Protein AF-A0AAV5MVH8-F1 (afdb_monomer)

Secondary structure (DSSP, 8-state):
--TTT--GGGTT--HHHHHHHHHHHHHHHHHHHHHHHHHHHHHHHHHHHHHHHHTT---TTTTS-------SSS--TT---TT-HHHHHH-HHHHHHHHHHHHHHHHHHTT-SS--------PPP--

Sequence (127 aa):
MLNSFFSGDCFDLSDKEIKDVELVVLLLASAEKFRLQSMVHYYTKALHQKIDRETGANTSKIRKSEKTELLPSNENPFCLKPTSTKCYEMLPIAQVSVFAGIQAIVEHVASARKVHCIDLAIRKEGQ

Solvent-accessible surface area (backbone atoms only — not comparable to full-atom values): 8264 Å² total; per-residue (Å²): 131,68,78,77,77,66,60,52,85,84,70,84,53,50,77,64,55,51,51,52,50,53,50,51,52,52,49,51,53,51,52,50,52,52,49,52,52,52,51,52,51,53,52,53,53,54,50,50,56,48,50,38,66,74,70,64,60,80,67,96,52,90,84,57,87,74,69,78,78,70,69,77,91,72,72,66,93,77,66,75,54,87,78,50,70,60,53,50,76,73,31,70,66,54,43,52,54,50,52,53,51,50,50,54,48,52,69,76,44,70,86,54,94,74,85,87,86,83,87,83,76,86,66,85,84,87,133

Foldseek 3Di:
DVVVVPPPPPPVDDPVVSVVVVVVVVVVVVVVVVVVVVVVVVVVVVVVVVCCVVVVVDDPPVVDPPDDPPPDDDDPVPPPQVPDPVVCVVDVVNVVVVVVVVVVVCVVCVPPPDDDDDDPDDHDPDD

Mean predicted aligned error: 16.75 Å

InterPro domains:
  IPR005202 Transcription factor GRAS [PF03514] (28-125)

Radius of gyration: 24.04 Å; Cα contacts (8 Å, |Δi|>4): 19; chains: 1; bounding box: 66×32×56 Å

Organism: NCBI:txid152421

pLDDT: mean 71.68, std 19.94, range [31.84, 97.31]

Structure (mmCIF, N/CA/C/O backbone):
data_AF-A0AAV5MVH8-F1
#
_entry.id   AF-A0AAV5MVH8-F1
#
loop_
_atom_site.group_PDB
_atom_site.id
_atom_site.type_symbol
_atom_site.label_atom_id
_atom_site.label_alt_id
_atom_site.label_comp_id
_atom_site.label_asym_id
_atom_site.label_entity_id
_atom_site.label_seq_id
_atom_site.pdbx_PDB_ins_code
_atom_site.Cartn_x
_atom_site.Cartn_y
_atom_site.Cartn_z
_atom_site.occupancy
_atom_site.B_iso_or_equiv
_atom_site.auth_seq_id
_atom_site.auth_comp_id
_atom_site.auth_asym_id
_atom_site.auth_atom_id
_atom_site.pdbx_PDB_model_num
ATOM 1 N N . MET A 1 1 ? 35.653 -0.921 0.204 1.00 41.03 1 MET A N 1
ATOM 2 C CA . MET A 1 1 ? 35.156 0.233 0.986 1.00 41.03 1 MET A CA 1
ATOM 3 C C . MET A 1 1 ? 34.092 -0.144 2.027 1.00 41.03 1 MET A C 1
ATOM 5 O O . MET A 1 1 ? 33.797 0.695 2.858 1.00 41.03 1 MET A O 1
ATOM 9 N N . LEU A 1 2 ? 33.557 -1.379 2.031 1.00 41.53 2 LEU A N 1
ATOM 10 C CA . LEU A 1 2 ? 32.672 -1.891 3.096 1.00 41.53 2 LEU A CA 1
ATOM 11 C C . LEU A 1 2 ? 33.442 -2.498 4.289 1.00 41.53 2 LEU A C 1
ATOM 13 O O . LEU A 1 2 ? 33.003 -2.368 5.424 1.00 41.53 2 LEU A O 1
ATOM 17 N N . ASN A 1 3 ? 34.628 -3.073 4.056 1.00 48.16 3 ASN A N 1
ATOM 18 C CA . ASN A 1 3 ? 35.391 -3.786 5.094 1.00 48.16 3 ASN A CA 1
ATOM 19 C C . ASN A 1 3 ? 35.936 -2.902 6.231 1.00 48.16 3 ASN A C 1
ATOM 21 O O . ASN A 1 3 ? 36.328 -3.434 7.258 1.00 48.16 3 ASN A O 1
ATOM 25 N N . SER A 1 4 ? 35.990 -1.576 6.068 1.00 53.44 4 SER A N 1
ATOM 26 C CA . SER A 1 4 ? 36.443 -0.665 7.133 1.00 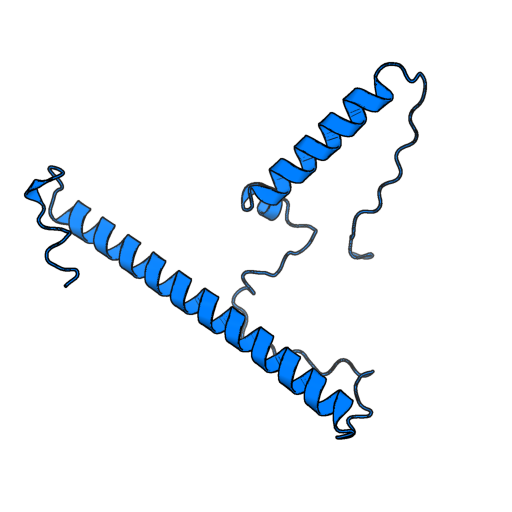53.44 4 SER A CA 1
ATOM 27 C C . SER A 1 4 ? 35.308 -0.172 8.033 1.00 53.44 4 SER A C 1
ATOM 29 O O . SER A 1 4 ? 35.575 0.523 9.004 1.00 53.44 4 SER A O 1
ATOM 31 N N . PHE A 1 5 ? 34.047 -0.474 7.700 1.00 49.62 5 PHE A N 1
ATOM 32 C CA . PHE A 1 5 ? 32.889 -0.051 8.496 1.00 49.62 5 PHE A CA 1
ATOM 33 C C . PHE A 1 5 ? 32.549 -1.046 9.617 1.00 49.62 5 PHE A C 1
ATOM 35 O O . PHE A 1 5 ? 31.890 -0.673 10.580 1.00 49.62 5 PHE A O 1
ATOM 42 N N . PHE A 1 6 ? 33.028 -2.290 9.508 1.00 49.53 6 PHE A N 1
ATOM 43 C CA . PHE A 1 6 ? 32.805 -3.367 10.479 1.00 49.53 6 PHE A CA 1
ATOM 44 C C . PHE A 1 6 ? 34.050 -3.702 11.310 1.00 49.53 6 PHE A C 1
ATOM 46 O O . PHE A 1 6 ? 34.123 -4.788 11.879 1.00 49.53 6 PHE A O 1
ATOM 53 N N . SER A 1 7 ? 35.036 -2.798 11.397 1.00 52.41 7 SER A N 1
ATOM 54 C CA . SER A 1 7 ? 36.113 -2.937 12.386 1.00 52.41 7 SER A CA 1
ATOM 55 C C . SER A 1 7 ? 35.465 -3.027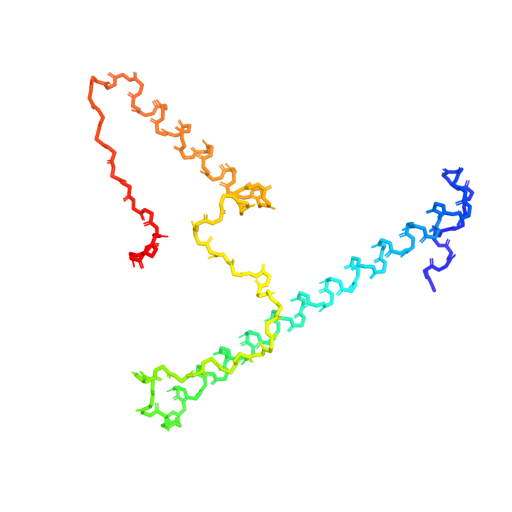 13.770 1.00 52.41 7 SER A C 1
ATOM 57 O O . SER A 1 7 ? 34.861 -2.058 14.229 1.00 52.41 7 SER A O 1
ATOM 59 N N . GLY A 1 8 ? 35.527 -4.215 14.379 1.00 51.66 8 GLY A N 1
ATOM 60 C CA . GLY A 1 8 ? 34.734 -4.651 15.537 1.00 51.66 8 GLY A CA 1
ATOM 61 C C . GLY A 1 8 ? 34.915 -3.852 16.830 1.00 51.66 8 GLY A C 1
ATOM 62 O O . GLY A 1 8 ? 34.294 -4.178 17.835 1.00 51.66 8 GLY A O 1
ATOM 63 N N . ASP A 1 9 ? 35.696 -2.775 16.803 1.00 56.66 9 ASP A N 1
ATOM 64 C CA . ASP A 1 9 ? 36.100 -1.997 17.973 1.00 56.66 9 ASP A CA 1
ATOM 65 C C . ASP A 1 9 ? 35.006 -1.030 18.482 1.00 56.66 9 ASP A C 1
ATOM 67 O O . ASP A 1 9 ? 35.172 -0.416 19.531 1.00 56.66 9 ASP A O 1
ATOM 71 N N . CYS A 1 10 ? 33.887 -0.853 17.760 1.00 57.56 10 CYS A N 1
ATOM 72 C CA . CYS A 1 10 ? 32.823 0.095 18.142 1.00 57.56 10 CYS A CA 1
ATOM 73 C C . CYS A 1 10 ? 31.638 -0.543 18.895 1.00 57.56 10 CYS A C 1
ATOM 75 O O . CYS A 1 10 ? 30.822 0.183 19.464 1.00 57.56 10 CYS A O 1
ATOM 77 N N . PHE A 1 11 ? 31.500 -1.873 18.883 1.00 59.84 11 PHE A N 1
ATOM 78 C CA . PHE A 1 11 ? 30.277 -2.540 19.356 1.00 59.84 11 PHE A CA 1
ATOM 79 C C . PHE A 1 11 ? 30.516 -3.808 20.196 1.00 59.84 11 PHE A C 1
ATOM 81 O O . PHE A 1 11 ? 29.544 -4.503 20.478 1.00 59.84 11 PHE A O 1
ATOM 88 N N . ASP A 1 12 ? 31.762 -4.107 20.600 1.00 74.88 12 ASP A N 1
ATOM 89 C CA . ASP A 1 12 ? 32.133 -5.326 21.354 1.00 74.88 12 ASP A CA 1
ATOM 90 C C . ASP A 1 12 ? 31.515 -6.612 20.759 1.00 74.88 12 ASP A C 1
ATOM 92 O O . ASP A 1 12 ? 31.085 -7.519 21.472 1.00 74.88 12 ASP A O 1
ATOM 96 N N . LEU A 1 13 ? 31.429 -6.687 19.427 1.00 75.00 13 LEU A N 1
ATOM 97 C CA . LEU A 1 13 ? 30.828 -7.827 18.737 1.00 75.00 13 LEU A CA 1
ATOM 98 C C . LEU A 1 13 ? 31.862 -8.934 18.552 1.00 75.00 13 LEU A C 1
ATOM 100 O O . LEU A 1 13 ? 32.992 -8.687 18.132 1.00 75.00 13 LEU A O 1
ATOM 104 N N . SER A 1 14 ? 31.454 -10.175 18.798 1.00 84.44 14 SER A N 1
ATOM 105 C CA . SER A 1 14 ? 32.271 -11.336 18.460 1.00 84.44 14 SER A CA 1
ATOM 106 C C . SER A 1 14 ? 32.413 -11.493 16.941 1.00 84.44 14 SER A C 1
ATOM 108 O O . SER A 1 14 ? 31.525 -11.125 16.170 1.00 84.44 14 SER A O 1
ATOM 110 N N . ASP A 1 15 ? 33.484 -12.151 16.491 1.00 84.38 15 ASP A N 1
ATOM 111 C CA . ASP A 1 15 ? 33.703 -12.465 15.068 1.00 84.38 15 ASP A CA 1
ATOM 112 C C . ASP A 1 15 ? 32.517 -13.192 14.411 1.00 84.38 15 ASP A C 1
ATOM 114 O O . ASP A 1 15 ? 32.313 -13.115 13.198 1.00 84.38 15 ASP A O 1
ATOM 118 N N . LYS A 1 16 ? 31.740 -13.942 15.203 1.00 85.25 16 LYS A N 1
ATOM 119 C CA . LYS A 1 16 ? 30.529 -14.617 14.736 1.00 85.25 16 LYS A CA 1
ATOM 120 C C . LYS A 1 16 ? 29.404 -13.614 14.480 1.00 85.25 16 LYS A C 1
ATOM 122 O O . LYS A 1 16 ? 28.798 -13.657 13.416 1.00 85.25 16 LYS A O 1
ATOM 127 N N . GLU A 1 17 ? 29.164 -12.704 15.418 1.00 83.25 17 GLU A N 1
ATOM 128 C CA . GLU A 1 17 ? 28.139 -11.663 15.290 1.00 83.25 17 GLU A CA 1
ATOM 129 C C . GLU A 1 17 ? 28.461 -10.694 14.149 1.00 83.25 17 GLU A C 1
ATOM 131 O O . GLU A 1 17 ? 27.560 -10.298 13.415 1.00 83.25 17 GLU A O 1
ATOM 136 N N . ILE A 1 18 ? 29.742 -10.382 13.921 1.00 85.94 18 ILE A N 1
ATOM 137 C CA . ILE A 1 18 ? 30.176 -9.571 12.772 1.00 85.94 18 ILE A CA 1
ATOM 138 C C . ILE A 1 18 ? 29.796 -10.253 11.450 1.00 85.94 18 ILE A C 1
ATOM 140 O O . ILE A 1 18 ? 29.215 -9.616 10.572 1.00 85.94 18 ILE A O 1
ATOM 144 N N . LYS A 1 19 ? 30.049 -11.562 11.316 1.00 84.62 19 LYS A N 1
ATOM 145 C CA . LYS A 1 19 ? 29.661 -12.333 10.121 1.00 84.62 19 LYS A CA 1
ATOM 146 C C . LYS A 1 19 ? 28.148 -12.400 9.937 1.00 84.62 19 LYS A C 1
ATOM 148 O O . LYS A 1 19 ? 27.671 -12.327 8.805 1.00 84.62 19 LYS A O 1
ATOM 153 N N . ASP A 1 20 ? 27.400 -12.526 11.030 1.00 87.19 20 ASP A N 1
ATOM 154 C CA . ASP A 1 20 ? 25.938 -12.528 10.991 1.00 87.19 20 ASP A CA 1
ATOM 155 C C . ASP A 1 20 ? 25.404 -11.165 10.506 1.00 87.19 20 ASP A C 1
ATOM 157 O O . ASP A 1 20 ? 24.518 -11.117 9.650 1.00 87.19 20 ASP A O 1
ATOM 161 N N . VAL A 1 21 ? 25.989 -10.051 10.963 1.00 82.56 21 VAL A N 1
ATOM 162 C CA . VAL A 1 21 ? 25.645 -8.696 10.493 1.00 82.56 21 VAL A CA 1
ATOM 163 C C . VAL A 1 21 ? 26.004 -8.502 9.018 1.00 82.56 21 VAL A C 1
ATOM 165 O O . VAL A 1 21 ? 25.170 -8.019 8.249 1.00 82.56 21 VAL A O 1
ATOM 168 N N . GLU A 1 22 ? 27.202 -8.905 8.589 1.00 87.75 22 GLU A N 1
ATOM 169 C CA . GLU A 1 22 ? 27.605 -8.837 7.178 1.00 87.75 22 GLU A CA 1
ATOM 170 C C . GLU A 1 22 ? 26.650 -9.629 6.277 1.00 87.75 22 GLU A C 1
ATOM 172 O O . GLU A 1 22 ? 26.240 -9.144 5.217 1.00 87.75 22 GLU A O 1
ATOM 177 N N . LEU A 1 23 ? 26.242 -10.825 6.714 1.00 88.31 23 LEU A N 1
ATOM 178 C CA . LEU A 1 23 ? 25.279 -11.653 5.998 1.00 88.31 23 LEU A CA 1
ATOM 179 C C . LEU A 1 23 ? 23.918 -10.956 5.880 1.00 88.31 23 LEU A C 1
ATOM 181 O O . LEU A 1 23 ? 23.339 -10.930 4.793 1.00 88.31 23 LEU A O 1
ATOM 185 N N . VAL A 1 24 ? 23.417 -10.357 6.964 1.00 87.88 24 VAL A N 1
ATOM 186 C CA . VAL A 1 24 ? 22.156 -9.597 6.953 1.00 87.88 24 VAL A CA 1
ATOM 187 C C . VAL A 1 24 ? 22.237 -8.411 5.991 1.00 87.88 24 VAL A C 1
ATOM 189 O O . VAL A 1 24 ? 21.321 -8.207 5.193 1.00 87.88 24 VAL A O 1
ATOM 192 N N . VAL A 1 25 ? 23.336 -7.656 6.005 1.00 86.25 25 VAL A N 1
ATOM 193 C CA . VAL A 1 25 ? 23.539 -6.512 5.102 1.00 86.25 25 VAL A CA 1
ATOM 194 C C . VAL A 1 25 ? 23.586 -6.963 3.643 1.00 86.25 25 VAL A C 1
ATOM 196 O O . VAL A 1 25 ? 22.947 -6.349 2.785 1.00 86.25 25 VAL A O 1
ATOM 199 N N . LEU A 1 26 ? 24.274 -8.069 3.350 1.00 86.25 26 LEU A N 1
ATOM 200 C CA . LEU A 1 26 ? 24.332 -8.633 2.003 1.00 86.25 26 LEU A CA 1
ATOM 201 C C . LEU A 1 26 ? 22.952 -9.113 1.523 1.00 86.25 26 LEU A C 1
ATOM 203 O O . LEU A 1 26 ? 22.576 -8.873 0.372 1.00 86.25 26 LEU A O 1
ATOM 207 N N . LEU A 1 27 ? 22.178 -9.752 2.405 1.00 84.50 27 LEU A N 1
ATOM 208 C CA . LEU A 1 27 ? 20.805 -10.174 2.121 1.00 84.50 27 LEU A CA 1
ATOM 209 C C . LEU A 1 27 ? 19.892 -8.973 1.837 1.00 84.50 27 LEU A C 1
ATOM 211 O O . LEU A 1 27 ? 19.132 -9.010 0.868 1.00 84.50 27 LEU A O 1
ATOM 215 N N . LEU A 1 28 ? 19.994 -7.894 2.621 1.00 83.38 28 LEU A N 1
ATOM 216 C CA . LEU A 1 28 ? 19.229 -6.661 2.408 1.00 83.38 28 LEU A CA 1
ATOM 217 C C . LEU A 1 28 ? 19.574 -5.996 1.071 1.00 83.38 28 LEU A C 1
ATOM 219 O O . LEU A 1 28 ? 18.668 -5.678 0.300 1.00 83.38 28 LEU A O 1
ATOM 223 N N . ALA A 1 29 ? 20.864 -5.857 0.753 1.00 79.00 29 ALA A N 1
ATOM 224 C CA . ALA A 1 29 ? 21.317 -5.288 -0.517 1.00 79.00 29 ALA A CA 1
ATOM 225 C C . ALA A 1 29 ? 20.853 -6.126 -1.723 1.00 79.00 29 ALA A C 1
ATOM 227 O O . ALA A 1 29 ? 20.435 -5.591 -2.753 1.00 79.00 29 ALA A O 1
ATOM 228 N N . SER A 1 30 ? 20.877 -7.456 -1.593 1.00 76.25 30 SER A N 1
ATOM 229 C CA . SER A 1 30 ? 20.361 -8.373 -2.614 1.00 76.25 30 SER A CA 1
ATOM 230 C C . SER A 1 30 ? 18.847 -8.221 -2.805 1.00 76.25 30 SER A C 1
ATOM 232 O O . SER A 1 30 ? 18.365 -8.121 -3.938 1.00 76.25 30 SER A O 1
ATOM 234 N N . ALA A 1 31 ? 18.090 -8.127 -1.708 1.00 75.81 31 ALA A N 1
ATOM 235 C CA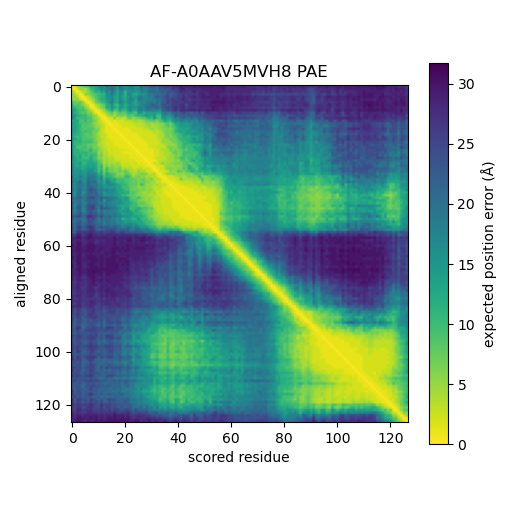 . ALA A 1 31 ? 16.648 -7.907 -1.748 1.00 75.81 31 ALA A CA 1
ATOM 236 C C . ALA A 1 31 ? 16.288 -6.555 -2.387 1.00 75.81 31 ALA A C 1
ATOM 238 O O . ALA A 1 31 ? 15.345 -6.482 -3.176 1.00 75.81 31 ALA A O 1
ATOM 239 N N . GLU A 1 32 ? 17.043 -5.493 -2.100 1.00 80.44 32 GLU A N 1
ATOM 240 C CA . GLU A 1 32 ? 16.868 -4.182 -2.730 1.00 80.44 32 GLU A CA 1
ATOM 241 C C . GLU A 1 32 ? 17.137 -4.242 -4.236 1.00 80.44 32 GLU A C 1
ATOM 243 O O . GLU A 1 32 ? 16.299 -3.814 -5.035 1.00 80.44 32 GLU A O 1
ATOM 248 N N . LYS A 1 33 ? 18.248 -4.865 -4.643 1.00 74.00 33 LYS A N 1
ATOM 249 C CA . LYS A 1 33 ? 18.569 -5.085 -6.058 1.00 74.00 33 LYS A CA 1
ATOM 250 C C . LYS A 1 33 ? 17.448 -5.839 -6.779 1.00 74.00 33 LYS A C 1
ATOM 252 O O . LYS A 1 33 ? 17.048 -5.446 -7.875 1.00 74.00 33 LYS A O 1
ATOM 257 N N . PHE A 1 34 ? 16.906 -6.885 -6.156 1.00 78.81 34 PHE A N 1
ATOM 258 C CA . PHE A 1 34 ? 15.790 -7.658 -6.701 1.00 78.81 34 PHE A CA 1
ATOM 259 C C . PHE A 1 34 ? 14.501 -6.826 -6.831 1.00 78.81 34 PHE A C 1
ATOM 261 O O . PHE A 1 34 ? 13.802 -6.911 -7.848 1.00 78.81 34 PHE A O 1
ATOM 268 N N . ARG A 1 35 ? 14.197 -5.977 -5.839 1.00 71.81 35 ARG A N 1
ATOM 269 C CA . ARG A 1 35 ? 13.049 -5.054 -5.880 1.00 71.81 35 ARG A CA 1
ATOM 270 C C . ARG A 1 35 ? 13.180 -4.039 -7.012 1.00 71.81 35 ARG A C 1
ATOM 272 O O . ARG A 1 35 ? 12.228 -3.864 -7.771 1.00 71.81 35 ARG A O 1
ATOM 279 N N . LEU A 1 36 ? 14.350 -3.420 -7.168 1.00 79.50 36 LEU A N 1
ATOM 280 C CA . LEU A 1 36 ? 14.610 -2.457 -8.240 1.00 79.50 36 LEU A CA 1
ATOM 281 C C . LEU A 1 36 ? 14.504 -3.110 -9.620 1.00 79.50 36 LEU A C 1
ATOM 283 O O . LEU A 1 36 ? 13.837 -2.571 -10.502 1.00 79.50 36 LEU A O 1
ATOM 287 N N . GLN A 1 37 ? 15.083 -4.301 -9.797 1.00 79.38 37 GLN A N 1
ATOM 288 C CA . GLN A 1 37 ? 14.987 -5.046 -11.053 1.00 79.38 37 GLN A CA 1
ATOM 289 C C . GLN A 1 37 ? 13.532 -5.388 -11.403 1.00 79.38 37 GLN A C 1
ATOM 291 O O . GLN A 1 37 ? 13.117 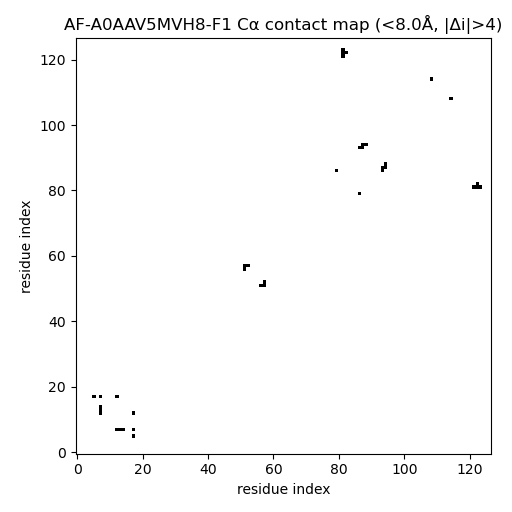-5.217 -12.550 1.00 79.38 37 GLN A O 1
ATOM 296 N N . SER A 1 38 ? 12.745 -5.821 -10.414 1.00 80.25 38 SER A N 1
ATOM 297 C CA . SER A 1 38 ? 11.319 -6.108 -10.595 1.00 80.25 38 SER A CA 1
ATOM 298 C C . SER A 1 38 ? 10.541 -4.853 -10.993 1.00 80.25 38 SER A C 1
ATOM 300 O O . SER A 1 38 ? 9.762 -4.885 -11.944 1.00 80.25 38 SER A O 1
ATOM 302 N N . MET A 1 39 ? 10.781 -3.729 -10.313 1.00 78.56 39 MET A N 1
ATOM 303 C CA . MET A 1 39 ? 10.127 -2.454 -10.612 1.00 78.56 39 MET A CA 1
ATOM 304 C C . MET A 1 39 ? 10.437 -1.992 -12.041 1.00 78.56 39 MET A C 1
ATOM 306 O O . MET A 1 39 ? 9.514 -1.739 -12.814 1.00 78.56 39 MET A O 1
ATOM 310 N N . VAL A 1 40 ? 11.718 -1.962 -12.424 1.00 89.38 40 VAL A N 1
ATOM 311 C CA . VAL A 1 40 ? 12.147 -1.600 -13.784 1.00 89.38 40 VAL A CA 1
ATOM 312 C C . VAL A 1 40 ? 11.511 -2.524 -14.822 1.00 89.38 40 VAL A C 1
ATOM 314 O O . VAL A 1 40 ? 10.999 -2.042 -15.828 1.00 89.38 40 VAL A O 1
ATOM 317 N N . HIS A 1 41 ? 11.473 -3.837 -14.573 1.00 86.94 41 HIS A N 1
ATOM 318 C CA . HIS A 1 41 ? 10.846 -4.794 -15.484 1.00 86.94 41 HIS A CA 1
ATOM 319 C C . HIS A 1 41 ? 9.369 -4.466 -15.752 1.00 86.94 41 HIS A C 1
ATOM 321 O O . HIS A 1 41 ? 8.959 -4.378 -16.912 1.00 86.94 41 HIS A O 1
ATOM 327 N N . TYR A 1 42 ? 8.573 -4.250 -14.700 1.00 88.50 42 TYR A N 1
ATOM 328 C CA . TYR A 1 42 ? 7.149 -3.944 -14.852 1.00 88.50 42 TYR A CA 1
ATOM 329 C C . TYR A 1 42 ? 6.909 -2.595 -15.535 1.00 88.50 42 TYR A C 1
ATOM 331 O O . TYR A 1 42 ? 6.052 -2.515 -16.416 1.00 88.50 42 TYR A O 1
ATOM 339 N N . TYR A 1 43 ? 7.682 -1.561 -15.187 1.00 91.12 43 TYR A N 1
ATOM 340 C CA . TYR A 1 43 ? 7.569 -0.251 -15.832 1.00 91.12 43 TYR A CA 1
ATOM 341 C C . TYR A 1 43 ? 7.908 -0.318 -17.319 1.00 91.12 43 TYR A C 1
ATOM 343 O O . TYR A 1 43 ? 7.119 0.141 -18.142 1.00 91.12 43 TYR A O 1
ATOM 351 N N . THR A 1 44 ? 9.027 -0.945 -17.682 1.00 93.38 44 THR A N 1
ATOM 352 C CA . THR A 1 44 ? 9.421 -1.111 -19.087 1.00 93.38 44 THR A CA 1
ATOM 353 C C . THR A 1 44 ? 8.372 -1.906 -19.866 1.00 93.38 44 THR A C 1
ATOM 355 O O . THR A 1 44 ? 8.007 -1.521 -20.975 1.00 93.38 44 THR A O 1
ATOM 358 N N . LYS A 1 45 ? 7.812 -2.972 -19.275 1.00 89.50 45 LYS A N 1
ATOM 359 C CA . LYS A 1 45 ? 6.737 -3.759 -19.898 1.00 89.50 45 LYS A CA 1
ATOM 360 C C . LYS A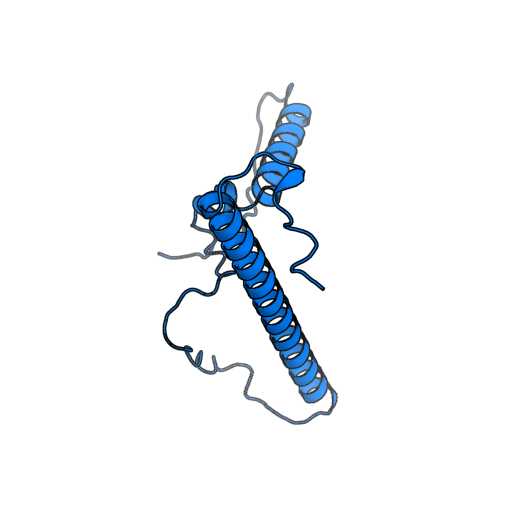 1 45 ? 5.475 -2.926 -20.142 1.00 89.50 45 LYS A C 1
ATOM 362 O O . LYS A 1 45 ? 4.916 -2.984 -21.235 1.00 89.50 45 LYS A O 1
ATOM 367 N N . ALA A 1 46 ? 5.037 -2.148 -19.154 1.00 90.88 46 ALA A N 1
ATOM 368 C CA . ALA A 1 46 ? 3.867 -1.279 -19.285 1.00 90.88 46 ALA A CA 1
ATOM 369 C C . ALA A 1 46 ? 4.091 -0.159 -20.316 1.00 90.88 46 ALA A C 1
ATOM 371 O O . ALA A 1 46 ? 3.179 0.179 -21.071 1.00 90.88 46 ALA A O 1
ATOM 372 N N . LEU A 1 47 ? 5.309 0.387 -20.382 1.00 94.75 47 LEU A N 1
ATOM 373 C CA . LEU A 1 47 ? 5.688 1.392 -21.374 1.00 94.75 47 LEU A CA 1
ATOM 374 C C . LEU A 1 47 ? 5.653 0.829 -22.796 1.00 94.75 47 LEU A C 1
ATOM 376 O O . LEU A 1 47 ? 5.036 1.450 -23.656 1.00 94.75 47 LEU A O 1
ATOM 380 N N . HIS A 1 48 ? 6.229 -0.353 -23.038 1.00 90.50 48 HIS A N 1
ATOM 381 C CA . HIS A 1 48 ? 6.138 -1.005 -24.349 1.00 90.50 48 HIS A CA 1
ATOM 382 C C . HIS A 1 48 ? 4.681 -1.252 -24.756 1.00 90.50 48 HIS A C 1
ATOM 384 O O . HIS A 1 48 ? 4.282 -0.849 -25.841 1.00 90.50 48 HIS A O 1
ATOM 390 N N . GLN A 1 49 ? 3.847 -1.782 -23.852 1.00 90.06 49 GLN A N 1
ATOM 391 C CA . GLN A 1 49 ? 2.416 -1.983 -24.121 1.00 90.06 49 GLN A CA 1
ATOM 392 C C . GLN A 1 49 ? 1.687 -0.685 -24.497 1.00 90.06 49 GLN A C 1
ATOM 394 O O . GLN A 1 49 ? 0.809 -0.692 -25.362 1.00 90.06 49 GLN A O 1
ATOM 399 N N . LYS A 1 50 ? 2.027 0.432 -23.843 1.00 91.81 50 LYS A N 1
ATOM 400 C CA . LYS A 1 50 ? 1.465 1.746 -24.170 1.00 91.81 50 LYS A CA 1
ATOM 401 C C . LYS A 1 50 ? 1.921 2.213 -25.556 1.00 91.81 50 LYS A C 1
ATOM 403 O O . LYS A 1 50 ? 1.076 2.630 -26.343 1.00 91.81 50 LYS A O 1
ATOM 408 N N . ILE A 1 51 ? 3.217 2.111 -25.855 1.00 92.25 51 ILE A N 1
ATOM 409 C CA . ILE A 1 51 ? 3.794 2.502 -27.150 1.00 92.25 51 ILE A CA 1
ATOM 410 C C . ILE A 1 51 ? 3.178 1.679 -28.284 1.00 92.25 51 ILE A C 1
ATOM 412 O O . ILE A 1 51 ? 2.748 2.257 -29.279 1.00 92.25 51 ILE A O 1
ATOM 416 N N . ASP A 1 52 ? 3.065 0.361 -28.122 1.00 88.69 52 ASP A N 1
ATOM 417 C CA . ASP A 1 52 ? 2.468 -0.532 -29.121 1.00 88.69 52 ASP A CA 1
ATOM 418 C C . ASP A 1 52 ? 1.006 -0.154 -29.403 1.00 88.69 52 ASP A C 1
ATOM 420 O O . ASP A 1 52 ? 0.577 -0.090 -30.560 1.00 88.69 52 ASP A O 1
ATOM 424 N N . ARG A 1 53 ? 0.249 0.172 -28.342 1.00 87.19 53 ARG A N 1
ATOM 425 C CA . ARG A 1 53 ? -1.142 0.636 -28.437 1.00 87.19 53 ARG A CA 1
ATOM 426 C C . ARG A 1 53 ? -1.264 1.980 -29.161 1.00 87.19 53 ARG A C 1
ATOM 428 O O . ARG A 1 53 ? -2.205 2.151 -29.931 1.00 87.1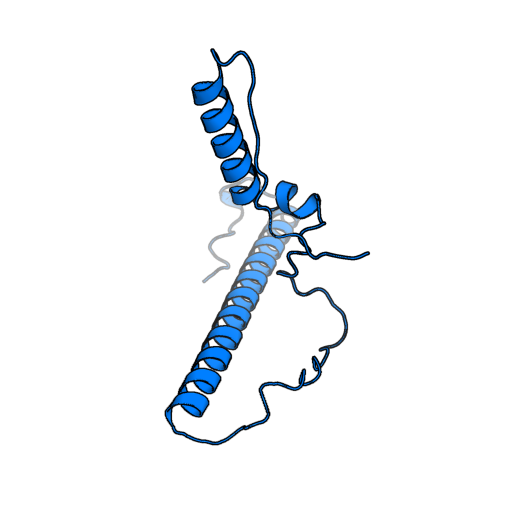9 53 ARG A O 1
ATOM 435 N N . GLU A 1 54 ? -0.371 2.932 -28.894 1.00 88.12 54 GLU A N 1
ATOM 436 C CA . GLU A 1 54 ? -0.411 4.288 -29.470 1.00 88.12 54 GLU A CA 1
ATOM 437 C C . GLU A 1 54 ? 0.145 4.347 -30.901 1.00 88.12 54 GLU A C 1
ATOM 439 O O . GLU A 1 54 ? -0.353 5.112 -31.722 1.00 88.12 54 GLU A O 1
ATOM 444 N N . THR A 1 55 ? 1.121 3.499 -31.232 1.00 86.25 55 THR A N 1
ATOM 445 C CA . THR A 1 55 ? 1.777 3.453 -32.555 1.00 86.25 55 THR A CA 1
ATOM 446 C C . THR A 1 55 ? 0.944 2.681 -33.591 1.00 86.25 55 THR A C 1
ATOM 448 O O . THR A 1 55 ? 1.304 2.607 -34.763 1.00 86.25 55 THR A O 1
ATOM 451 N N . GLY A 1 56 ? -0.194 2.101 -33.192 1.00 67.31 56 GLY A N 1
ATOM 452 C CA . GLY A 1 56 ? -1.059 1.340 -34.098 1.00 67.31 56 GLY A CA 1
ATOM 453 C C . GLY A 1 56 ? -0.439 0.018 -34.562 1.00 67.31 56 GLY A C 1
ATOM 454 O O . GLY A 1 56 ? -0.894 -0.564 -35.549 1.00 67.31 56 GLY A O 1
ATOM 455 N N . ALA A 1 57 ? 0.578 -0.481 -33.849 1.00 61.16 57 ALA A N 1
ATOM 456 C CA . ALA A 1 57 ? 1.097 -1.829 -34.028 1.00 61.16 57 ALA A CA 1
ATOM 457 C C . ALA A 1 57 ? 0.033 -2.813 -33.519 1.00 61.16 57 ALA A C 1
ATOM 459 O O . ALA A 1 57 ? -0.015 -3.198 -32.353 1.00 61.16 57 ALA A O 1
ATOM 460 N N . ASN A 1 58 ? -0.901 -3.145 -34.408 1.00 60.56 58 ASN A N 1
ATOM 461 C CA . ASN A 1 58 ? -2.046 -3.998 -34.145 1.00 60.56 58 ASN A CA 1
ATOM 462 C C . ASN A 1 58 ? -1.646 -5.278 -33.400 1.00 60.56 58 ASN A C 1
ATOM 464 O O . ASN A 1 58 ? -1.120 -6.216 -33.995 1.00 60.56 58 ASN A O 1
ATOM 468 N N . THR A 1 59 ? -2.052 -5.400 -32.140 1.00 52.81 59 THR A N 1
ATOM 469 C CA . THR A 1 59 ? -2.511 -6.695 -31.645 1.00 52.81 59 THR A CA 1
ATOM 470 C C . THR A 1 59 ? -3.968 -6.558 -31.235 1.00 52.81 59 THR A C 1
ATOM 472 O O . THR A 1 59 ? -4.338 -6.285 -30.097 1.00 52.81 59 THR A O 1
ATOM 475 N N . SER A 1 60 ? -4.842 -6.840 -32.195 1.00 48.75 60 SER A N 1
ATOM 476 C CA . SER A 1 60 ? -6.255 -7.175 -31.998 1.00 48.75 60 SER A CA 1
ATOM 477 C C . SER A 1 60 ? -6.467 -8.448 -31.145 1.00 48.75 60 SER A C 1
ATOM 479 O O . SER A 1 60 ? -7.469 -9.144 -31.289 1.00 48.75 60 SER A O 1
ATOM 481 N N . LYS A 1 61 ? -5.541 -8.779 -30.232 1.00 51.38 61 LYS A N 1
ATOM 482 C CA . LYS A 1 61 ? -5.572 -9.967 -29.370 1.00 51.38 61 LYS A CA 1
ATOM 483 C C . LYS A 1 61 ? -5.801 -9.666 -27.887 1.00 51.38 61 LYS A C 1
ATOM 485 O O . LYS A 1 61 ? -5.951 -10.613 -27.118 1.00 51.38 61 LYS A O 1
ATOM 490 N N . ILE A 1 62 ? -5.964 -8.406 -27.468 1.00 48.91 62 ILE A N 1
ATOM 491 C CA . ILE A 1 62 ? -6.273 -8.054 -26.064 1.00 48.91 62 ILE A CA 1
ATOM 492 C C . ILE A 1 62 ? -7.771 -8.263 -25.756 1.00 48.91 62 ILE A C 1
ATOM 494 O O . ILE A 1 62 ? -8.510 -7.371 -25.354 1.00 48.91 62 ILE A O 1
ATOM 498 N N . ARG A 1 63 ? -8.249 -9.483 -25.990 1.00 45.88 63 ARG A N 1
ATOM 499 C CA . ARG A 1 63 ? -9.417 -10.064 -25.313 1.00 45.88 63 ARG A CA 1
ATOM 500 C C . ARG A 1 63 ? -9.289 -11.568 -25.104 1.00 45.88 63 ARG A C 1
ATOM 502 O O . ARG A 1 63 ? -10.201 -12.182 -24.561 1.00 45.88 63 ARG A O 1
ATOM 509 N N . LYS A 1 64 ? -8.162 -12.173 -25.483 1.00 38.19 64 LYS A N 1
ATOM 510 C CA . LYS A 1 64 ? -7.832 -13.524 -25.051 1.00 38.19 64 LYS A CA 1
ATOM 511 C C . LYS A 1 64 ? -6.729 -13.402 -24.027 1.00 38.19 64 LYS A C 1
ATOM 513 O O . LYS A 1 64 ? -5.670 -12.867 -24.317 1.00 38.19 64 LYS A O 1
ATOM 518 N N . SER A 1 65 ? -7.069 -13.849 -22.824 1.00 49.69 65 SER A N 1
ATOM 519 C CA . SER A 1 65 ? -6.163 -14.255 -21.763 1.00 49.69 65 SER A CA 1
ATOM 520 C C . SER A 1 65 ? -4.952 -14.956 -22.383 1.00 49.69 65 SER A C 1
ATOM 522 O O . SER A 1 65 ? -4.993 -16.147 -22.689 1.00 49.69 65 SER A O 1
ATOM 524 N N . GLU A 1 66 ? -3.902 -14.195 -22.677 1.00 41.47 66 GLU A N 1
ATOM 525 C CA . GLU A 1 66 ? -2.647 -14.758 -23.135 1.00 41.47 66 GLU A CA 1
ATOM 526 C C . GLU A 1 66 ? -1.953 -15.214 -21.865 1.00 41.47 66 GLU A C 1
ATOM 528 O O . GLU A 1 66 ? -1.370 -14.432 -21.114 1.00 41.47 66 GLU A O 1
ATOM 533 N N . LYS A 1 67 ? -2.257 -16.480 -21.560 1.00 39.16 67 LYS A N 1
ATOM 534 C CA . LYS A 1 67 ? -1.413 -17.452 -20.887 1.00 39.16 67 LYS A CA 1
ATOM 535 C C . LYS A 1 67 ? -0.269 -16.771 -20.159 1.00 39.16 67 LYS A C 1
ATOM 537 O O . LYS A 1 67 ? 0.767 -16.466 -20.737 1.00 39.16 67 LYS A O 1
ATOM 542 N N . THR A 1 68 ? -0.505 -16.575 -18.869 1.00 38.81 68 THR A N 1
ATOM 543 C CA . THR A 1 68 ? 0.519 -16.604 -17.841 1.00 38.81 68 THR A CA 1
ATOM 544 C C . THR A 1 68 ? 1.566 -17.638 -18.257 1.00 38.81 68 THR A C 1
ATOM 546 O O . THR A 1 68 ? 1.374 -18.838 -18.067 1.00 38.81 68 THR A O 1
ATOM 549 N N . GLU A 1 69 ? 2.651 -17.192 -18.887 1.00 36.62 69 GLU A N 1
ATOM 550 C CA . GLU A 1 69 ? 3.911 -17.904 -18.812 1.00 36.62 69 GLU A CA 1
ATOM 551 C C . GLU A 1 69 ? 4.280 -17.822 -17.341 1.00 36.62 69 GLU A C 1
ATOM 553 O O . GLU A 1 69 ? 4.829 -16.845 -16.834 1.00 36.62 69 GLU A O 1
ATOM 558 N N . LEU A 1 70 ? 3.766 -18.826 -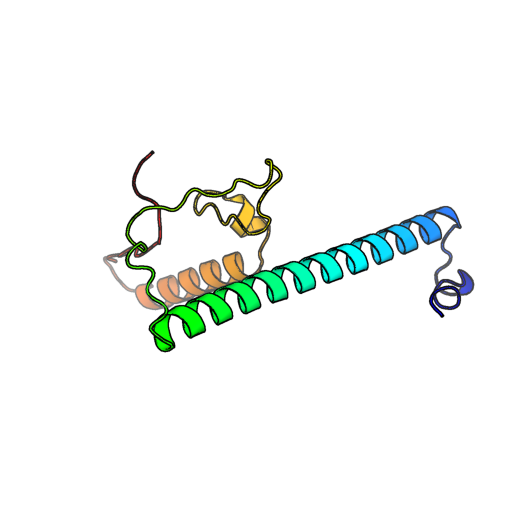16.635 1.00 38.19 70 LEU A N 1
ATOM 559 C CA . LEU A 1 70 ? 4.124 -19.189 -15.291 1.00 38.19 70 LEU A CA 1
ATOM 560 C C . LEU A 1 70 ? 5.618 -19.464 -15.356 1.00 38.19 70 LEU A C 1
ATOM 562 O O . LEU A 1 70 ? 6.049 -20.574 -15.667 1.00 38.19 70 LEU A O 1
ATOM 566 N N . LEU A 1 71 ? 6.405 -18.430 -15.070 1.00 32.28 71 LEU A N 1
ATOM 567 C CA . LEU A 1 71 ? 7.708 -18.651 -14.478 1.00 32.28 71 LEU A CA 1
ATOM 568 C C . LEU A 1 71 ? 7.474 -19.629 -13.318 1.00 32.28 71 LEU A C 1
ATOM 570 O O . LEU A 1 71 ? 6.483 -19.476 -12.589 1.00 32.28 71 LEU A O 1
ATOM 574 N N . PRO A 1 72 ? 8.298 -20.683 -13.218 1.00 31.94 72 PRO A N 1
ATOM 575 C CA . PRO A 1 72 ? 8.042 -21.789 -12.320 1.00 31.94 72 PRO A CA 1
ATOM 576 C C . PRO A 1 72 ? 7.811 -21.249 -10.914 1.00 31.94 72 PRO A C 1
ATOM 578 O O . PRO A 1 72 ? 8.547 -20.388 -10.435 1.00 31.94 72 PRO A O 1
ATOM 581 N N . SER A 1 73 ? 6.728 -21.750 -10.324 1.00 49.91 73 SER A N 1
ATOM 582 C CA . SER A 1 73 ? 6.288 -21.561 -8.950 1.00 49.91 73 SER A CA 1
ATOM 583 C C . SER A 1 73 ? 7.436 -21.243 -7.993 1.00 49.91 73 SER A C 1
ATOM 585 O O . SER A 1 73 ? 8.108 -22.145 -7.505 1.00 49.91 73 SER A O 1
ATOM 587 N N . ASN A 1 74 ? 7.601 -19.964 -7.682 1.00 40.03 74 ASN A N 1
ATOM 588 C CA . ASN A 1 74 ? 8.036 -19.524 -6.370 1.00 40.03 74 ASN A CA 1
ATOM 589 C C . ASN A 1 74 ? 7.549 -18.086 -6.189 1.00 40.03 74 ASN A C 1
ATOM 591 O O . ASN A 1 74 ? 8.185 -17.137 -6.630 1.00 40.03 74 ASN A O 1
ATOM 595 N N . GLU A 1 75 ? 6.326 -17.986 -5.673 1.00 41.75 75 GLU A N 1
ATOM 596 C CA . GLU A 1 75 ? 5.790 -16.837 -4.946 1.00 41.75 75 GLU A CA 1
ATOM 597 C C . GLU A 1 75 ? 6.059 -15.471 -5.591 1.00 41.75 75 GLU A C 1
ATOM 599 O O . GLU A 1 75 ? 7.076 -14.832 -5.352 1.00 41.75 75 GLU A O 1
ATOM 604 N N . ASN A 1 76 ? 5.093 -14.968 -6.369 1.00 40.94 76 ASN A N 1
ATOM 605 C CA . ASN A 1 76 ? 5.018 -13.531 -6.623 1.00 40.94 76 ASN A CA 1
ATOM 606 C C . ASN A 1 76 ? 5.022 -12.829 -5.245 1.00 40.94 76 ASN A C 1
ATOM 608 O O . ASN A 1 76 ? 4.034 -12.975 -4.519 1.00 40.94 76 ASN A O 1
ATOM 612 N N . PRO A 1 77 ? 6.076 -12.071 -4.875 1.00 43.91 77 PRO A N 1
ATOM 613 C CA . PRO A 1 77 ? 6.171 -11.455 -3.551 1.00 43.91 77 PRO A CA 1
ATOM 614 C C . PRO A 1 77 ? 5.106 -10.368 -3.342 1.00 43.91 77 PRO A C 1
ATOM 616 O O . PRO A 1 77 ? 4.899 -9.903 -2.227 1.00 43.91 77 PRO A O 1
ATOM 619 N N . PHE A 1 78 ? 4.404 -9.986 -4.412 1.00 43.50 78 PHE A N 1
ATOM 620 C CA . PHE A 1 78 ? 3.267 -9.074 -4.421 1.00 43.50 78 PHE A CA 1
ATOM 621 C C . PHE A 1 78 ? 1.968 -9.747 -4.872 1.00 43.50 78 PHE A C 1
ATOM 623 O O . PHE A 1 78 ? 1.032 -9.072 -5.306 1.00 43.50 78 PHE A O 1
ATOM 630 N N . CYS A 1 79 ? 1.852 -11.075 -4.747 1.00 42.22 79 CYS A N 1
ATOM 631 C CA . CYS A 1 79 ? 0.541 -11.711 -4.772 1.00 42.22 79 CYS A CA 1
ATOM 632 C C . CYS A 1 79 ? -0.172 -11.331 -3.474 1.00 42.22 79 CYS A C 1
ATOM 634 O O . CYS A 1 79 ? -0.240 -12.113 -2.530 1.00 42.22 79 CYS A O 1
ATOM 636 N N . LEU A 1 80 ? -0.701 -10.107 -3.441 1.00 48.72 80 LEU A N 1
ATOM 637 C CA . LEU A 1 80 ? -1.756 -9.696 -2.536 1.00 48.72 80 LEU A CA 1
ATOM 638 C C . LEU A 1 80 ? -2.964 -10.557 -2.903 1.00 48.72 80 LEU A C 1
ATOM 640 O O . LEU A 1 80 ? -3.846 -10.145 -3.653 1.00 48.72 80 LEU A O 1
ATOM 644 N N . LYS A 1 81 ? -2.968 -11.812 -2.445 1.00 49.31 81 LYS A N 1
ATOM 645 C CA . LYS A 1 81 ? -4.202 -12.570 -2.333 1.00 49.31 81 LYS A CA 1
ATOM 646 C C . LYS A 1 81 ? -5.021 -11.760 -1.328 1.00 49.31 81 LYS A C 1
ATOM 648 O O . LYS A 1 81 ? -4.605 -11.663 -0.176 1.00 49.31 81 LYS A O 1
ATOM 653 N N . PRO A 1 82 ? -6.155 -11.161 -1.723 1.00 49.06 82 PRO A N 1
ATOM 654 C CA . PRO A 1 82 ? -6.951 -10.324 -0.822 1.00 49.06 82 PRO A CA 1
ATOM 655 C C . PRO A 1 82 ? -7.531 -11.118 0.364 1.00 49.06 82 PRO A C 1
ATOM 657 O O . PRO A 1 82 ? -8.187 -10.555 1.230 1.00 49.06 82 PRO A O 1
ATOM 660 N N . THR A 1 83 ? -7.285 -12.429 0.408 1.00 49.28 83 THR A N 1
ATOM 661 C CA . THR A 1 83 ? -7.688 -13.360 1.456 1.00 49.28 83 THR A CA 1
ATOM 662 C C . THR A 1 83 ? -6.589 -13.687 2.468 1.00 49.28 83 THR A C 1
ATOM 664 O O . THR A 1 83 ? -6.878 -14.370 3.446 1.00 49.28 83 THR A O 1
ATOM 667 N N . SER A 1 84 ? -5.336 -13.240 2.296 1.00 55.47 84 SER A N 1
ATOM 668 C CA . SER A 1 84 ? -4.304 -13.525 3.298 1.00 55.47 84 SER A CA 1
ATOM 669 C C . SER A 1 84 ? -4.341 -12.493 4.417 1.00 55.47 84 SER A C 1
ATOM 671 O O . SER A 1 84 ? -3.774 -11.410 4.289 1.00 55.47 84 SER A O 1
ATOM 673 N N . THR A 1 85 ? -4.925 -12.874 5.555 1.00 57.81 85 THR A N 1
ATOM 674 C CA . THR A 1 85 ? -4.800 -12.196 6.861 1.00 57.81 85 THR A CA 1
ATOM 675 C C . THR A 1 85 ? -3.354 -11.760 7.146 1.00 57.81 85 THR A C 1
ATOM 677 O O . THR A 1 85 ? -3.109 -10.680 7.675 1.00 57.81 85 THR A O 1
ATOM 680 N N . LYS A 1 86 ? -2.382 -12.538 6.653 1.00 58.19 86 LYS A N 1
ATOM 681 C CA . LYS A 1 86 ? -0.942 -12.273 6.740 1.00 58.19 86 LYS A CA 1
ATOM 682 C C . LYS A 1 86 ? -0.492 -10.953 6.093 1.00 58.19 86 LYS A C 1
ATOM 684 O O . LYS A 1 86 ? 0.488 -10.376 6.537 1.00 58.19 86 LYS A O 1
ATOM 689 N N . CYS A 1 87 ? -1.192 -10.429 5.081 1.00 56.72 87 CYS A N 1
ATOM 690 C CA . CYS A 1 87 ? -0.846 -9.134 4.473 1.00 56.72 87 CYS A CA 1
ATOM 691 C C . CYS A 1 87 ? -1.085 -7.961 5.427 1.00 56.72 87 CYS A C 1
ATOM 693 O O . CYS A 1 87 ? -0.314 -7.004 5.407 1.00 56.72 87 CYS A O 1
ATOM 695 N N . TYR A 1 88 ? -2.112 -8.051 6.276 1.00 61.78 88 TYR A N 1
ATOM 696 C CA . TYR A 1 88 ? -2.348 -7.064 7.327 1.00 61.78 88 TYR A CA 1
ATOM 697 C C . TYR A 1 88 ? -1.285 -7.148 8.420 1.00 61.78 88 TYR A C 1
ATOM 699 O O . TYR A 1 88 ? -0.915 -6.128 8.975 1.00 61.78 88 TYR A O 1
ATOM 707 N N . GLU A 1 89 ? -0.752 -8.332 8.714 1.00 63.00 89 GLU A N 1
ATOM 708 C CA . GLU A 1 89 ? 0.353 -8.486 9.672 1.00 63.00 89 GLU A CA 1
ATOM 709 C C . GLU A 1 89 ? 1.699 -8.016 9.098 1.00 63.00 89 GLU A C 1
ATOM 711 O O . GLU A 1 89 ? 2.566 -7.561 9.836 1.00 63.00 89 GLU A O 1
ATOM 716 N N . MET A 1 90 ? 1.875 -8.113 7.778 1.00 58.62 90 MET A N 1
ATOM 717 C CA . MET A 1 90 ? 3.159 -7.890 7.111 1.00 58.62 90 MET A CA 1
ATOM 718 C C . MET A 1 90 ? 3.353 -6.454 6.600 1.00 58.62 90 MET A C 1
ATOM 720 O O . MET A 1 90 ? 4.490 -6.037 6.380 1.00 58.62 90 MET A O 1
ATOM 724 N N . LEU A 1 91 ? 2.272 -5.689 6.398 1.00 69.81 91 LEU A N 1
ATOM 725 C CA . LEU A 1 91 ? 2.328 -4.325 5.867 1.00 69.81 91 LEU A CA 1
ATOM 726 C C . LEU A 1 91 ? 1.711 -3.322 6.855 1.00 69.81 91 LEU A C 1
ATOM 728 O O . LEU A 1 91 ? 0.484 -3.246 6.953 1.00 69.81 91 LEU A O 1
ATOM 732 N N . PRO A 1 92 ? 2.528 -2.470 7.508 1.00 76.25 92 PRO A N 1
ATOM 733 C CA . PRO A 1 92 ? 2.043 -1.447 8.440 1.00 76.25 92 PRO A CA 1
ATOM 734 C C . PRO A 1 92 ? 0.970 -0.530 7.840 1.00 76.25 92 PRO A C 1
ATOM 736 O O . PRO A 1 92 ? 0.036 -0.128 8.525 1.00 76.25 92 PRO A O 1
ATOM 739 N N . ILE A 1 93 ? 1.056 -0.250 6.535 1.00 77.38 93 ILE A N 1
ATOM 740 C CA . ILE A 1 93 ? 0.088 0.590 5.815 1.00 77.38 93 ILE A CA 1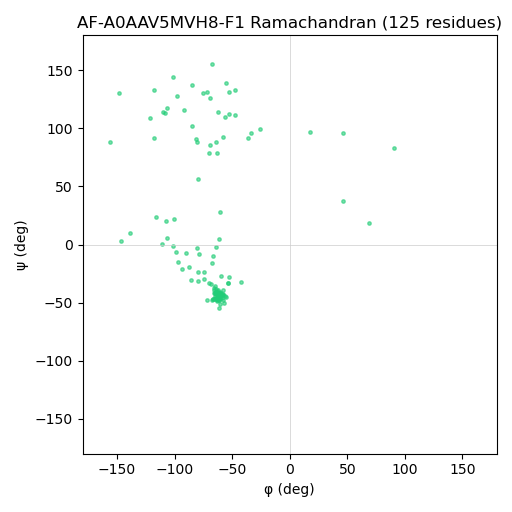
ATOM 741 C C . ILE A 1 93 ? -1.327 0.009 5.911 1.00 77.38 93 ILE A C 1
ATOM 743 O O . ILE A 1 93 ? -2.273 0.748 6.162 1.00 77.38 93 ILE A O 1
ATOM 747 N N . ALA A 1 94 ? -1.479 -1.310 5.767 1.00 77.81 94 ALA A N 1
ATOM 748 C CA . ALA A 1 94 ? -2.788 -1.949 5.814 1.00 77.81 94 ALA A CA 1
ATOM 749 C C . ALA A 1 94 ? -3.427 -1.824 7.209 1.00 77.81 94 ALA A C 1
ATOM 751 O O . ALA A 1 94 ? -4.623 -1.556 7.315 1.00 77.81 94 ALA A O 1
ATOM 752 N N . GLN A 1 95 ? -2.631 -1.951 8.274 1.00 82.12 95 GLN A N 1
ATOM 753 C CA . GLN A 1 95 ? -3.100 -1.779 9.654 1.00 82.12 95 GLN A CA 1
ATOM 754 C C . GLN A 1 95 ? -3.486 -0.329 9.943 1.00 82.12 95 GLN A C 1
ATOM 756 O O . GLN A 1 95 ? -4.571 -0.074 10.464 1.00 82.12 95 GLN A O 1
ATOM 761 N N . VAL A 1 96 ? -2.626 0.621 9.563 1.00 86.69 96 VAL A N 1
ATOM 762 C CA . VAL A 1 96 ? -2.859 2.055 9.781 1.00 86.69 96 VAL A CA 1
ATOM 763 C C . VAL A 1 96 ? -4.122 2.514 9.056 1.00 86.69 96 VAL A C 1
ATOM 765 O O . VAL A 1 96 ? -4.942 3.211 9.649 1.00 86.69 96 VAL A O 1
ATOM 768 N N . SER A 1 97 ? -4.331 2.086 7.807 1.00 84.44 97 SER A N 1
ATOM 769 C CA . SER A 1 97 ? -5.539 2.429 7.051 1.00 84.44 97 SER A CA 1
ATOM 770 C C . SER A 1 97 ? -6.813 1.860 7.680 1.00 84.44 97 SER A C 1
ATOM 772 O O . SER A 1 97 ? -7.814 2.571 7.754 1.00 84.44 97 SER A O 1
ATOM 774 N N . VAL A 1 98 ? -6.789 0.611 8.166 1.00 85.56 98 VAL A N 1
ATOM 775 C CA . VAL A 1 98 ? -7.950 0.003 8.841 1.00 85.56 98 VAL A CA 1
ATOM 776 C C . VAL A 1 98 ? -8.248 0.709 10.161 1.00 85.56 98 VAL A C 1
ATOM 778 O O . VAL A 1 98 ? -9.398 1.064 10.408 1.00 85.56 98 VAL A O 1
ATOM 781 N N . PHE A 1 99 ? -7.231 0.959 10.988 1.00 90.19 99 PHE A N 1
ATOM 782 C CA . PHE A 1 99 ? -7.410 1.635 12.272 1.00 90.19 99 PHE A CA 1
ATOM 783 C C . PHE A 1 99 ? -7.962 3.052 12.093 1.00 90.19 99 PHE A C 1
ATOM 785 O O . PHE A 1 99 ? -8.952 3.410 12.727 1.00 90.19 99 PHE A O 1
ATOM 792 N N . ALA A 1 100 ? -7.380 3.831 11.177 1.00 92.88 100 ALA A N 1
ATOM 793 C CA . ALA A 1 100 ? -7.861 5.173 10.866 1.00 92.88 100 ALA A CA 1
ATOM 794 C C . ALA A 1 100 ? -9.307 5.159 10.343 1.00 92.88 100 ALA A C 1
ATOM 796 O O . ALA A 1 100 ? -10.114 5.996 10.744 1.00 92.88 100 ALA A O 1
ATOM 797 N N . GLY A 1 101 ? -9.655 4.187 9.493 1.00 91.81 101 GLY A N 1
ATOM 798 C CA . GLY A 1 101 ? -11.020 4.015 8.996 1.00 91.81 101 GLY A CA 1
ATOM 799 C C . GLY A 1 101 ? -12.023 3.706 10.109 1.00 91.81 101 GLY A C 1
ATOM 800 O O . GLY A 1 101 ? -13.075 4.339 10.175 1.00 91.81 101 GLY A O 1
ATOM 801 N N . ILE A 1 102 ? -11.688 2.779 11.014 1.00 93.19 102 ILE A N 1
ATOM 802 C CA . ILE A 1 102 ? -12.530 2.449 12.175 1.00 93.19 102 ILE A CA 1
ATOM 803 C C . ILE A 1 102 ? -12.697 3.670 13.076 1.00 93.19 102 ILE A C 1
ATOM 805 O O . ILE A 1 102 ? -13.825 3.990 13.442 1.00 93.19 102 ILE A O 1
ATOM 809 N N . GLN A 1 103 ? -11.603 4.363 13.400 1.00 96.06 103 GLN A N 1
ATOM 810 C CA . GLN A 1 103 ? -11.640 5.540 14.264 1.00 96.06 103 GLN A CA 1
ATOM 811 C C . GLN A 1 103 ? -12.562 6.618 13.690 1.00 96.06 103 GLN A C 1
ATOM 813 O O . GLN A 1 103 ? -13.448 7.106 14.389 1.00 96.06 103 GLN A O 1
ATOM 818 N N . ALA A 1 104 ? -12.421 6.920 12.397 1.00 96.25 104 ALA A N 1
ATOM 819 C CA . ALA A 1 104 ? -13.278 7.884 11.721 1.00 96.25 104 ALA A CA 1
ATOM 820 C C . ALA A 1 104 ? -14.757 7.473 11.786 1.00 96.25 104 ALA A C 1
ATOM 822 O O . ALA A 1 104 ? -15.609 8.307 12.082 1.00 96.25 104 ALA A O 1
ATOM 823 N N . ILE A 1 105 ? -15.075 6.194 11.556 1.00 95.88 105 ILE A N 1
ATOM 824 C CA . ILE A 1 105 ? -16.455 5.702 11.654 1.00 95.88 105 ILE A CA 1
ATOM 825 C C . ILE A 1 105 ? -16.978 5.883 13.079 1.00 95.88 105 ILE A C 1
ATOM 827 O O . ILE A 1 105 ? -18.008 6.529 13.259 1.00 95.88 105 ILE A O 1
ATOM 831 N N . VAL A 1 106 ? -16.269 5.349 14.079 1.00 96.25 106 VAL A N 1
ATOM 832 C CA . VAL A 1 106 ? -16.685 5.364 15.490 1.00 96.25 106 VAL A CA 1
ATOM 833 C C . VAL A 1 106 ? -16.956 6.788 15.969 1.00 96.25 106 VAL A C 1
ATOM 835 O O . VAL A 1 106 ? -17.995 7.026 16.581 1.00 96.25 106 VAL A O 1
ATOM 838 N N . GLU A 1 107 ? -16.082 7.741 15.642 1.00 97.31 107 GLU A N 1
ATOM 839 C CA . GLU A 1 107 ? -16.261 9.151 16.003 1.00 97.31 107 GLU A CA 1
ATOM 840 C C . GLU A 1 107 ? -17.513 9.767 15.363 1.00 97.31 107 GLU A C 1
ATOM 842 O O . GLU A 1 107 ? -18.265 10.479 16.029 1.00 97.31 107 GLU A O 1
ATOM 847 N N . HIS A 1 108 ? -17.786 9.465 14.091 1.00 95.88 108 HIS A N 1
ATOM 848 C CA . HIS A 1 108 ? -18.903 10.070 13.360 1.00 95.88 108 HIS A CA 1
ATOM 849 C C . HIS A 1 108 ? -20.261 9.439 13.679 1.00 95.88 108 HIS A C 1
ATOM 851 O O . HIS A 1 108 ? -21.292 10.093 13.508 1.00 95.88 108 HIS A O 1
ATOM 857 N N . VAL A 1 109 ? -20.291 8.184 14.140 1.00 95.94 109 VAL A N 1
ATOM 858 C CA . VAL A 1 109 ? -21.543 7.478 14.457 1.00 95.94 109 VAL A CA 1
ATOM 859 C C . VAL A 1 109 ? -21.806 7.325 15.954 1.00 95.94 109 VAL A C 1
ATOM 861 O O . VAL A 1 109 ? -22.798 6.701 16.325 1.00 95.94 109 VAL A O 1
ATOM 864 N N . ALA A 1 110 ? -20.972 7.915 16.817 1.00 94.56 110 ALA A N 1
ATOM 865 C CA . ALA A 1 110 ? -21.019 7.730 18.271 1.00 94.56 110 ALA A CA 1
ATOM 866 C C . ALA A 1 110 ? -22.400 7.998 18.905 1.00 94.56 110 ALA A C 1
ATOM 868 O O . ALA A 1 110 ? -22.770 7.351 19.882 1.00 94.56 110 ALA A O 1
ATOM 869 N N . SER A 1 111 ? -23.178 8.936 18.355 1.00 96.06 111 SER A N 1
ATOM 870 C CA . SER A 1 111 ? -24.517 9.301 18.844 1.00 96.06 111 SER A CA 1
ATOM 871 C C . SER A 1 111 ? -25.669 8.700 18.025 1.00 96.06 111 SER A C 1
ATOM 873 O O . SER A 1 111 ? -26.844 8.913 18.347 1.00 96.06 111 SER A O 1
ATOM 875 N N . ALA A 1 112 ? -25.369 7.951 16.960 1.00 97.00 112 ALA A N 1
ATOM 876 C CA . ALA A 1 112 ? -26.37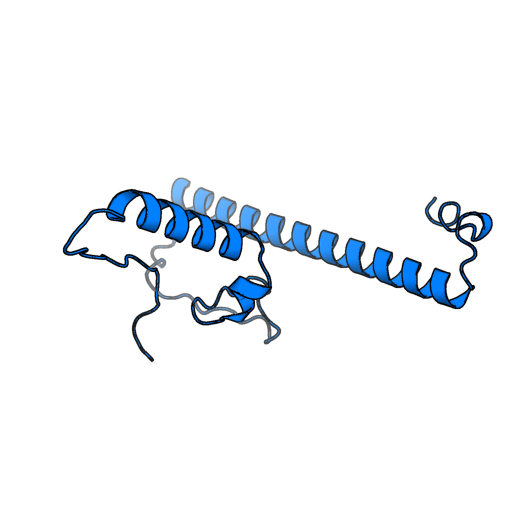5 7.387 16.074 1.00 97.00 112 ALA A CA 1
ATOM 877 C C . ALA A 1 112 ? -27.070 6.182 16.726 1.00 97.00 112 ALA A C 1
ATOM 879 O O . ALA A 1 112 ? -26.437 5.238 17.185 1.00 97.00 112 ALA A O 1
ATOM 880 N N . ARG A 1 113 ? -28.409 6.167 16.707 1.00 96.44 113 ARG A N 1
ATOM 881 C CA . ARG A 1 113 ? -29.205 5.033 17.225 1.00 96.44 113 ARG A CA 1
ATOM 882 C C . ARG A 1 113 ? -29.183 3.811 16.306 1.00 96.44 113 ARG A C 1
ATOM 884 O O . ARG A 1 113 ? -29.461 2.701 16.747 1.00 96.44 113 ARG A O 1
ATOM 891 N N . LYS A 1 114 ? -28.922 4.027 15.017 1.00 96.56 114 LYS A N 1
ATOM 892 C CA . LYS A 1 114 ? -28.845 2.990 13.989 1.00 96.56 114 LYS A CA 1
ATOM 893 C C . LYS A 1 114 ? -27.832 3.421 12.937 1.00 96.56 114 LYS A C 1
ATOM 895 O O . LYS A 1 114 ? -27.915 4.539 12.436 1.00 96.56 114 LYS A O 1
ATOM 900 N N . VAL A 1 115 ? -26.910 2.526 12.605 1.00 95.75 115 VAL A N 1
ATOM 901 C CA . VAL A 1 115 ? -25.838 2.759 11.630 1.00 95.75 115 VAL A CA 1
ATOM 902 C C . VAL A 1 115 ? -26.009 1.773 10.482 1.00 95.75 115 VAL A C 1
ATOM 904 O O . VAL A 1 115 ? -26.242 0.588 10.715 1.00 95.75 115 VAL A O 1
ATOM 907 N N . HIS A 1 116 ? -25.928 2.261 9.246 1.00 95.50 116 HIS A N 1
ATOM 908 C CA . HIS A 1 116 ? -25.919 1.426 8.048 1.00 95.50 116 HIS A CA 1
ATOM 909 C C . HIS A 1 116 ? -24.513 1.456 7.451 1.00 95.50 116 HIS A C 1
ATOM 911 O O . HIS A 1 116 ? -24.062 2.499 6.983 1.00 95.50 116 HIS A O 1
ATOM 917 N N . CYS A 1 117 ? -23.825 0.318 7.486 1.00 90.44 117 CYS A N 1
ATOM 918 C CA . CYS A 1 117 ? -22.489 0.177 6.920 1.00 90.44 117 CYS A CA 1
ATOM 919 C C . CYS A 1 117 ? -22.580 -0.438 5.521 1.00 90.44 117 CYS A C 1
ATOM 921 O O . CYS A 1 117 ? -23.180 -1.499 5.356 1.00 90.44 117 CYS A O 1
ATOM 923 N N . ILE A 1 118 ? -21.959 0.211 4.534 1.00 92.12 118 ILE A N 1
ATOM 924 C CA . ILE A 1 118 ? -21.807 -0.314 3.174 1.00 92.12 118 ILE A CA 1
ATOM 925 C C . ILE A 1 118 ? -20.330 -0.646 2.981 1.00 92.12 118 ILE A C 1
ATOM 927 O O . ILE A 1 118 ? -19.484 0.245 2.985 1.00 92.12 118 ILE A O 1
ATOM 931 N N . ASP A 1 119 ? -20.026 -1.930 2.831 1.00 86.50 119 ASP A N 1
ATOM 932 C CA . ASP A 1 119 ? -18.668 -2.408 2.594 1.00 86.50 119 ASP A CA 1
ATOM 933 C C . ASP A 1 119 ? -18.388 -2.514 1.089 1.00 86.50 119 ASP A C 1
ATOM 935 O O . ASP A 1 119 ? -19.008 -3.309 0.383 1.00 86.50 119 ASP A O 1
ATOM 939 N N . LEU A 1 120 ? -17.443 -1.703 0.609 1.00 87.62 120 LEU A N 1
ATOM 940 C CA . LEU A 1 120 ? -17.016 -1.637 -0.792 1.00 87.62 120 LEU A CA 1
ATOM 941 C C . LEU A 1 120 ? -15.701 -2.398 -1.045 1.00 87.62 120 LEU A C 1
ATOM 943 O O . LEU A 1 120 ? -14.984 -2.095 -2.001 1.00 87.62 120 LEU A O 1
ATOM 947 N N . ALA A 1 121 ? -15.340 -3.351 -0.181 1.00 78.56 121 ALA A N 1
ATOM 948 C CA . ALA A 1 121 ? -14.100 -4.107 -0.309 1.00 78.56 121 ALA A CA 1
ATOM 949 C C . ALA A 1 121 ? -13.949 -4.799 -1.675 1.00 78.56 121 ALA A C 1
ATOM 951 O O . ALA A 1 121 ? -14.864 -5.443 -2.192 1.00 78.56 121 ALA A O 1
ATOM 952 N N . ILE A 1 122 ? -12.729 -4.749 -2.214 1.00 73.12 122 ILE A N 1
ATOM 953 C CA . ILE A 1 122 ? -12.346 -5.481 -3.424 1.00 73.12 122 ILE A CA 1
ATOM 954 C C . ILE A 1 122 ? -12.040 -6.929 -3.027 1.00 73.12 122 ILE A C 1
ATOM 956 O O . ILE A 1 122 ? -10.905 -7.288 -2.711 1.00 73.12 122 ILE A O 1
ATOM 960 N N . ARG A 1 123 ? -13.072 -7.773 -3.024 1.00 70.81 123 ARG A N 1
ATOM 961 C CA . ARG A 1 123 ? -12.946 -9.230 -2.895 1.00 70.81 123 ARG A CA 1
ATOM 962 C C . ARG A 1 123 ? -13.106 -9.870 -4.270 1.00 70.81 123 ARG A C 1
ATOM 964 O O . ARG A 1 123 ? -13.909 -9.412 -5.077 1.00 70.81 123 ARG A O 1
ATOM 971 N N . LYS A 1 124 ? -12.362 -10.945 -4.549 1.00 58.09 124 LYS A N 1
ATOM 972 C CA . LYS A 1 124 ? -12.732 -11.830 -5.662 1.00 58.09 124 LYS A CA 1
ATOM 973 C C . LYS A 1 124 ? -14.013 -12.562 -5.265 1.00 58.09 124 LYS A C 1
ATOM 975 O O . LYS A 1 124 ? -14.036 -13.190 -4.211 1.00 58.09 124 LYS A O 1
ATOM 980 N N . GLU A 1 125 ? -15.047 -12.492 -6.093 1.00 49.44 125 GLU A N 1
ATOM 981 C CA . GLU A 1 125 ? -16.194 -13.387 -5.950 1.00 49.44 125 GLU A CA 1
ATOM 982 C C . GLU A 1 125 ? -15.802 -14.813 -6.375 1.00 49.44 125 GLU A C 1
ATOM 984 O O . GLU A 1 125 ? -15.214 -15.001 -7.441 1.00 49.44 125 GLU A O 1
ATOM 989 N N . GLY A 1 126 ? -16.140 -15.800 -5.535 1.00 51.06 126 GLY A N 1
ATOM 990 C CA . GLY A 1 126 ? -16.202 -17.223 -5.891 1.00 51.06 126 GLY A CA 1
ATOM 991 C C . GLY A 1 126 ? -14.931 -18.059 -5.692 1.00 51.06 126 GLY A C 1
ATOM 992 O O . GLY A 1 126 ? -14.211 -18.306 -6.658 1.00 51.06 126 GLY A O 1
ATOM 993 N N . GLN A 1 127 ? -14.700 -18.535 -4.460 1.00 31.84 127 GLN A N 1
ATOM 994 C CA . GLN A 1 127 ? -14.631 -19.956 -4.041 1.00 31.84 127 GLN A CA 1
ATOM 995 C C . GLN A 1 127 ? -14.104 -20.074 -2.608 1.00 31.84 127 GLN A C 1
ATOM 997 O O . GLN A 1 127 ? -13.039 -19.483 -2.318 1.00 31.84 127 GLN A O 1
#